Protein AF-A0A368W516-F1 (afdb_monomer_lite)

pLDDT: mean 96.12, std 4.94, range [70.81, 98.62]

Structure (mmCIF, N/CA/C/O backbone):
data_AF-A0A368W516-F1
#
_entry.id   AF-A0A368W516-F1
#
loop_
_atom_site.group_PDB
_atom_site.id
_atom_site.type_symbol
_atom_site.label_atom_id
_atom_site.label_alt_id
_atom_site.label_comp_id
_atom_site.label_asym_id
_atom_site.label_entity_id
_atom_site.label_seq_id
_atom_site.pdbx_PDB_ins_code
_atom_site.Cartn_x
_atom_site.Cartn_y
_atom_site.Cartn_z
_atom_site.occupancy
_atom_site.B_iso_or_equiv
_atom_site.auth_seq_id
_atom_site.auth_comp_id
_atom_site.auth_asym_id
_atom_site.auth_atom_id
_atom_site.pdbx_PDB_model_num
ATOM 1 N N . MET A 1 1 ? 12.440 0.711 -20.176 1.00 70.81 1 MET A N 1
ATOM 2 C CA . MET A 1 1 ? 12.218 -0.099 -18.954 1.00 70.81 1 MET A CA 1
ATOM 3 C C . MET A 1 1 ? 12.146 -1.567 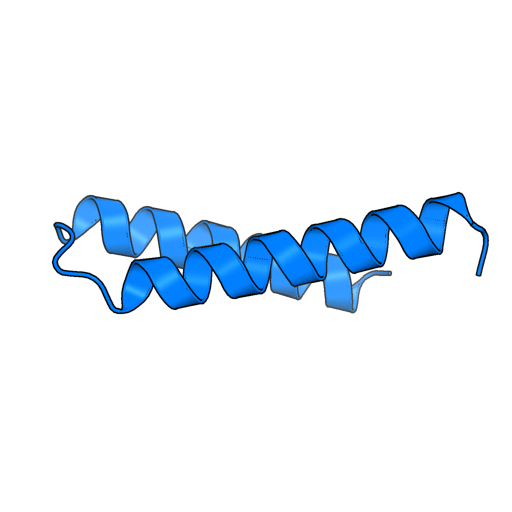-19.333 1.00 70.81 1 MET A C 1
ATOM 5 O O . MET A 1 1 ? 11.512 -1.873 -20.333 1.00 70.81 1 MET A O 1
ATOM 9 N N . SER A 1 2 ? 12.767 -2.462 -18.560 1.00 92.12 2 SER A N 1
ATOM 10 C CA . SER A 1 2 ? 12.594 -3.907 -18.774 1.00 92.12 2 SER A CA 1
ATOM 11 C C . SER A 1 2 ? 11.173 -4.351 -18.393 1.00 92.12 2 SER A C 1
ATOM 13 O O . SER A 1 2 ? 10.531 -3.704 -17.561 1.00 92.12 2 SER A O 1
ATOM 15 N N . ILE A 1 3 ? 10.697 -5.472 -18.948 1.00 95.50 3 ILE A N 1
ATOM 16 C CA . ILE A 1 3 ? 9.408 -6.083 -18.565 1.00 95.50 3 ILE A CA 1
ATOM 17 C C . ILE A 1 3 ? 9.368 -6.343 -17.052 1.00 95.50 3 ILE A C 1
ATOM 19 O O . ILE A 1 3 ? 8.380 -6.038 -16.387 1.00 95.50 3 ILE A O 1
ATOM 23 N N . LEU A 1 4 ? 10.479 -6.818 -16.484 1.00 94.81 4 LEU A N 1
ATOM 24 C CA . LEU A 1 4 ? 10.607 -7.050 -15.047 1.00 94.81 4 LEU A CA 1
ATOM 25 C C . LEU A 1 4 ? 10.459 -5.753 -14.237 1.00 94.81 4 LEU A C 1
ATOM 27 O O . LEU A 1 4 ? 9.814 -5.749 -13.190 1.00 94.81 4 LEU A O 1
ATOM 31 N N . THR A 1 5 ? 11.026 -4.644 -14.720 1.00 93.44 5 THR A N 1
ATOM 32 C CA . THR A 1 5 ? 10.875 -3.324 -14.090 1.00 93.44 5 THR A CA 1
ATOM 33 C C . THR A 1 5 ? 9.418 -2.868 -14.138 1.00 93.44 5 THR A C 1
ATOM 35 O O . THR A 1 5 ? 8.886 -2.440 -13.119 1.00 93.44 5 THR A O 1
ATOM 38 N N . ALA A 1 6 ? 8.743 -3.026 -15.280 1.00 95.25 6 ALA A N 1
ATOM 39 C CA . ALA A 1 6 ? 7.336 -2.657 -15.429 1.00 95.25 6 ALA A CA 1
ATOM 40 C C . ALA A 1 6 ? 6.423 -3.452 -14.477 1.00 95.25 6 ALA A C 1
ATOM 42 O O . ALA A 1 6 ? 5.564 -2.868 -13.815 1.00 95.25 6 ALA A O 1
ATOM 43 N N . ILE A 1 7 ? 6.654 -4.763 -14.340 1.00 96.75 7 ILE A N 1
ATOM 44 C CA . ILE A 1 7 ? 5.930 -5.620 -13.388 1.00 96.75 7 ILE A CA 1
ATOM 45 C C . ILE A 1 7 ? 6.148 -5.135 -11.949 1.00 96.75 7 ILE A C 1
ATOM 47 O O . ILE A 1 7 ? 5.180 -4.962 -11.211 1.00 96.75 7 ILE A O 1
ATOM 51 N N . LYS A 1 8 ? 7.397 -4.857 -11.552 1.00 95.75 8 LYS A N 1
ATOM 52 C CA . LYS A 1 8 ? 7.719 -4.357 -10.203 1.00 95.75 8 LYS A CA 1
ATOM 53 C C . LYS A 1 8 ? 7.053 -3.012 -9.905 1.00 95.75 8 LYS A C 1
ATOM 55 O O . LYS A 1 8 ? 6.477 -2.836 -8.832 1.00 95.75 8 LYS A O 1
ATOM 60 N N . VAL A 1 9 ? 7.087 -2.079 -10.856 1.00 97.25 9 VAL A N 1
ATOM 61 C CA . VAL A 1 9 ? 6.428 -0.771 -10.727 1.00 97.25 9 VAL A CA 1
ATOM 62 C C . VAL A 1 9 ? 4.918 -0.944 -10.558 1.00 97.25 9 VAL A C 1
ATOM 64 O O . VAL A 1 9 ? 4.327 -0.358 -9.651 1.00 97.25 9 VAL A O 1
ATOM 67 N N . ASN A 1 10 ? 4.286 -1.778 -11.385 1.00 97.62 10 ASN A N 1
ATOM 68 C CA . ASN A 1 10 ? 2.846 -2.018 -11.303 1.00 97.62 10 ASN A CA 1
ATOM 69 C C . ASN A 1 10 ? 2.443 -2.710 -9.999 1.00 97.62 10 ASN A C 1
ATOM 71 O O . ASN A 1 10 ? 1.442 -2.321 -9.400 1.00 97.62 10 ASN A O 1
ATOM 75 N N . TRP A 1 11 ? 3.250 -3.655 -9.511 1.00 97.94 11 TRP A N 1
ATOM 76 C CA . TRP A 1 11 ? 3.053 -4.265 -8.198 1.00 97.94 11 TRP A CA 1
ATOM 77 C C . TRP A 1 11 ? 3.017 -3.211 -7.089 1.00 97.94 11 TRP A C 1
ATOM 79 O O . TRP A 1 11 ? 2.053 -3.139 -6.331 1.00 97.94 11 TRP A O 1
ATOM 89 N N . HIS A 1 12 ? 4.018 -2.330 -7.027 1.00 98.19 12 HIS A N 1
ATOM 90 C CA . HIS A 1 12 ? 4.055 -1.298 -5.993 1.00 98.19 12 HIS A CA 1
ATOM 91 C C . HIS A 1 12 ? 2.911 -0.283 -6.113 1.00 98.19 12 HIS A C 1
ATOM 93 O O . HIS A 1 12 ? 2.393 0.153 -5.085 1.00 98.19 12 HIS A O 1
ATOM 99 N N . LYS A 1 13 ? 2.466 0.060 -7.331 1.00 98.38 13 LYS A N 1
ATOM 100 C CA . LYS A 1 13 ? 1.264 0.889 -7.539 1.00 98.38 13 LYS A CA 1
ATOM 101 C C . LYS A 1 13 ? 0.011 0.209 -6.991 1.00 98.38 13 LYS A C 1
ATOM 103 O O . LYS A 1 13 ? -0.734 0.840 -6.244 1.00 98.38 13 LYS A O 1
ATOM 108 N N . LEU A 1 14 ? -0.196 -1.066 -7.329 1.00 98.62 14 LEU A N 1
ATOM 109 C CA . LEU A 1 14 ? -1.344 -1.844 -6.869 1.00 98.62 14 LEU A CA 1
ATOM 110 C C . LEU A 1 14 ? -1.355 -1.957 -5.341 1.00 98.62 14 LEU A C 1
ATOM 112 O O . LEU A 1 14 ? -2.351 -1.604 -4.715 1.00 98.62 14 LEU A O 1
ATOM 116 N N . SER A 1 15 ? -0.240 -2.373 -4.732 1.00 98.44 15 SER A N 1
ATOM 117 C CA . SER A 1 15 ? -0.143 -2.512 -3.276 1.00 98.44 15 SER A CA 1
ATOM 118 C C . SER A 1 15 ? -0.346 -1.182 -2.549 1.00 98.44 15 SER A C 1
ATOM 120 O O . SER A 1 15 ? -1.034 -1.144 -1.533 1.00 98.44 15 SER A O 1
ATOM 122 N N . ARG A 1 16 ? 0.211 -0.073 -3.062 1.00 98.50 16 ARG A N 1
ATOM 123 C CA . ARG A 1 16 ? -0.022 1.266 -2.498 1.00 98.50 16 ARG A CA 1
ATOM 124 C C . ARG A 1 16 ? -1.509 1.613 -2.507 1.00 98.50 16 ARG A C 1
ATOM 126 O O . ARG A 1 16 ? -2.038 1.984 -1.466 1.00 98.50 16 ARG A O 1
ATOM 133 N N . ASN A 1 17 ? -2.163 1.488 -3.662 1.00 98.50 17 ASN A N 1
ATOM 134 C CA . ASN A 1 17 ? -3.573 1.842 -3.816 1.00 98.50 17 ASN A CA 1
ATOM 135 C C . ASN A 1 17 ? -4.469 0.961 -2.932 1.00 98.50 17 ASN A C 1
ATOM 137 O O . ASN A 1 17 ? -5.374 1.472 -2.286 1.00 98.50 17 ASN A O 1
ATOM 141 N N . TYR A 1 18 ? -4.169 -0.337 -2.839 1.00 98.44 18 TYR A N 1
ATOM 142 C CA . TYR A 1 18 ? -4.876 -1.255 -1.950 1.00 98.44 18 TYR A CA 1
ATOM 143 C C . TYR A 1 18 ? -4.765 -0.841 -0.476 1.00 98.44 18 TYR A C 1
ATOM 145 O O . TYR A 1 18 ? -5.773 -0.745 0.216 1.00 98.44 18 TYR A O 1
ATOM 153 N N . HIS A 1 19 ? -3.558 -0.533 0.011 1.00 98.38 19 HIS A N 1
ATOM 154 C CA . HIS A 1 19 ? -3.392 -0.077 1.393 1.00 98.38 19 HIS A CA 1
ATOM 155 C C . HIS A 1 19 ? -4.064 1.277 1.659 1.00 98.38 19 HIS A C 1
ATOM 157 O O . HIS A 1 19 ? -4.530 1.497 2.772 1.00 98.38 19 HIS A O 1
ATOM 163 N N . MET A 1 20 ? -4.109 2.177 0.669 1.00 98.00 20 MET A N 1
ATOM 164 C CA . MET A 1 20 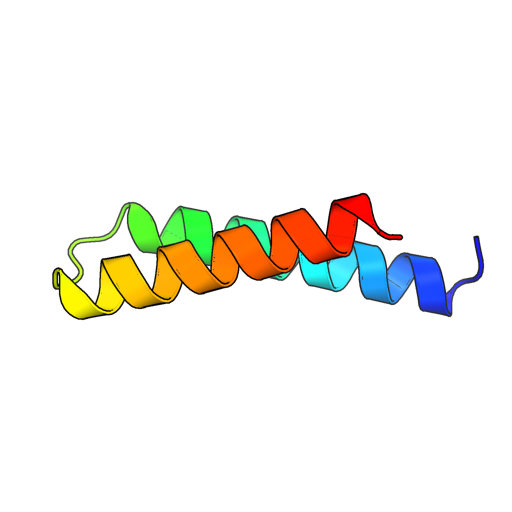? -4.857 3.434 0.784 1.00 98.00 20 MET A CA 1
ATOM 165 C C . MET A 1 20 ? -6.359 3.181 0.913 1.00 98.00 20 MET A C 1
ATOM 167 O O . MET A 1 20 ? -6.974 3.774 1.787 1.00 98.00 20 MET A O 1
ATOM 171 N N . LEU A 1 21 ? -6.915 2.260 0.123 1.00 98.19 21 LEU A N 1
ATOM 172 C CA . LEU A 1 21 ? -8.325 1.881 0.218 1.00 98.19 21 LEU A CA 1
ATOM 173 C C . LEU A 1 21 ? -8.657 1.290 1.597 1.00 98.19 21 LEU A C 1
ATOM 175 O O . LEU A 1 21 ? -9.604 1.722 2.237 1.00 98.19 21 LEU A O 1
ATOM 179 N N . LEU A 1 22 ? -7.812 0.400 2.129 1.00 97.69 22 LEU A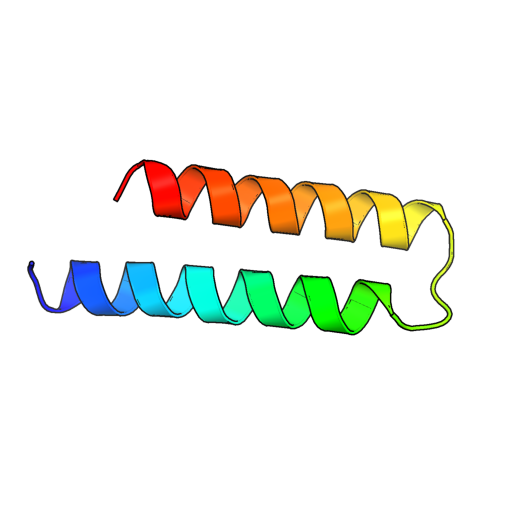 N 1
ATOM 180 C CA . LEU A 1 22 ? -8.000 -0.131 3.486 1.00 97.69 22 LEU A CA 1
ATOM 181 C C . LEU A 1 22 ? -7.951 0.951 4.581 1.00 97.69 22 LEU A C 1
ATOM 183 O O . LEU A 1 22 ? -8.539 0.778 5.643 1.00 97.69 22 LEU A O 1
ATOM 187 N N . LEU A 1 23 ? -7.241 2.067 4.383 1.00 97.56 23 LEU A N 1
ATOM 188 C CA . LEU A 1 23 ? -7.202 3.142 5.386 1.00 97.56 23 LEU A CA 1
ATOM 189 C C . LEU A 1 23 ? -8.553 3.851 5.559 1.00 97.56 23 LEU A C 1
ATOM 191 O O . LEU A 1 23 ? -8.777 4.462 6.615 1.00 97.56 23 LEU A O 1
ATOM 195 N N . GLU A 1 24 ? -9.421 3.763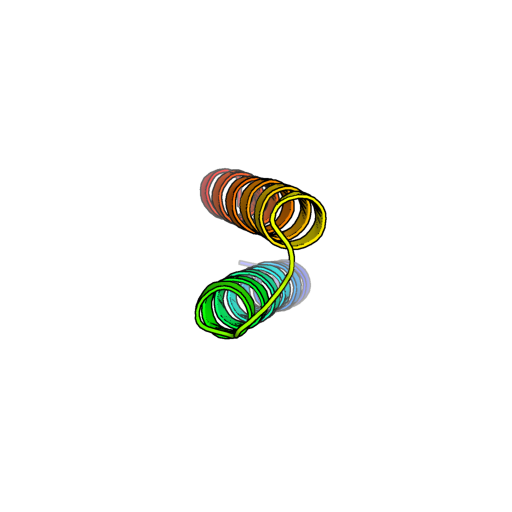 4.552 1.00 95.38 24 GLU A N 1
ATOM 196 C CA . GLU A 1 24 ? -10.782 4.305 4.565 1.00 95.38 24 GLU A CA 1
ATOM 197 C C . GLU A 1 24 ? -11.728 3.450 5.425 1.00 95.38 24 GLU A C 1
ATOM 199 O O . GLU A 1 24 ? -12.709 3.974 5.952 1.00 95.38 24 GLU A O 1
ATOM 204 N N . ASP A 1 25 ? -11.388 2.182 5.675 1.00 95.44 25 ASP A N 1
ATOM 205 C CA . ASP A 1 25 ? -12.196 1.276 6.491 1.00 95.44 25 ASP A CA 1
ATOM 206 C C . ASP A 1 25 ? -12.142 1.597 7.997 1.00 95.44 25 ASP A C 1
ATOM 208 O O . ASP A 1 25 ? -11.268 2.308 8.522 1.00 95.44 25 ASP A O 1
ATOM 212 N N . CYS A 1 26 ? -13.092 1.020 8.737 1.00 95.75 26 CYS A N 1
ATOM 213 C CA . CYS A 1 26 ? -13.158 1.092 10.196 1.00 95.75 26 CYS A CA 1
ATOM 214 C C . CYS A 1 26 ? -12.166 0.109 10.844 1.00 95.75 26 CYS A C 1
ATOM 216 O O . CYS A 1 26 ? -12.538 -0.921 11.400 1.00 95.75 26 CYS A O 1
ATOM 218 N N . LEU A 1 27 ? -10.879 0.426 10.720 1.00 95.94 27 LEU A N 1
ATOM 219 C CA . LEU A 1 27 ? -9.772 -0.319 11.322 1.00 95.94 27 LEU A CA 1
ATOM 220 C C . LEU A 1 27 ? -9.301 0.359 12.610 1.00 95.94 27 LEU A C 1
ATOM 222 O O . LEU A 1 27 ? -9.387 1.584 12.745 1.00 95.94 27 LEU A O 1
ATOM 226 N N . ASP A 1 28 ? -8.755 -0.428 13.534 1.00 97.62 28 ASP A N 1
ATOM 227 C CA . ASP A 1 28 ? -8.145 0.110 14.743 1.00 97.62 28 ASP A CA 1
ATOM 228 C C . ASP A 1 28 ? -6.926 0.994 14.423 1.00 97.62 28 ASP A C 1
ATOM 230 O O . ASP A 1 28 ? -6.339 0.970 13.333 1.00 97.62 28 ASP A O 1
ATOM 234 N N . HIS A 1 29 ? -6.543 1.811 15.402 1.00 96.75 29 HIS A N 1
ATOM 235 C CA . HIS A 1 29 ? -5.475 2.787 15.233 1.00 96.75 29 HIS A CA 1
ATOM 236 C C . HIS A 1 29 ? -4.123 2.143 14.891 1.00 96.75 29 HIS A C 1
ATOM 238 O O . HIS A 1 29 ? -3.401 2.644 14.023 1.00 96.75 29 HIS A O 1
ATOM 244 N N . GLU A 1 30 ? -3.777 1.027 15.536 1.00 97.69 30 GLU A N 1
ATOM 245 C CA . GLU A 1 30 ? -2.499 0.351 15.319 1.00 97.69 30 GLU A CA 1
ATOM 246 C C . GLU A 1 30 ? -2.414 -0.192 13.889 1.00 97.69 30 GLU A C 1
ATOM 248 O O . GLU A 1 30 ? -1.392 -0.050 13.206 1.00 97.69 30 GLU A O 1
ATOM 253 N N . PHE A 1 31 ? -3.513 -0.755 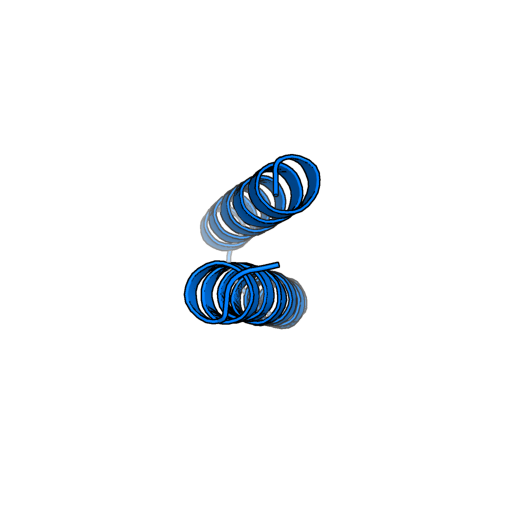13.397 1.00 97.69 31 PHE A N 1
ATOM 254 C CA . PHE A 1 31 ? -3.603 -1.259 12.042 1.00 97.69 31 PHE A CA 1
ATOM 255 C C . PHE A 1 31 ? -3.529 -0.130 11.010 1.00 97.69 31 PHE A C 1
ATOM 257 O O . PHE A 1 31 ? -2.762 -0.228 10.045 1.00 97.69 31 PHE A O 1
ATOM 264 N N . LYS A 1 32 ? -4.213 0.998 11.245 1.00 98.31 32 LYS A N 1
ATOM 265 C CA . LYS A 1 32 ? -4.086 2.189 10.387 1.00 98.31 32 LYS A CA 1
ATOM 266 C C . LYS A 1 32 ? -2.647 2.715 10.345 1.00 98.31 32 LYS A C 1
ATOM 268 O O . LYS A 1 32 ? -2.159 3.068 9.271 1.00 98.31 32 LYS A O 1
ATOM 273 N N . LEU A 1 33 ? -1.917 2.709 11.462 1.00 98.31 33 LEU A N 1
ATOM 274 C CA . LEU A 1 33 ? -0.495 3.080 11.478 1.00 98.31 33 LEU A CA 1
ATOM 275 C C . LEU A 1 33 ? 0.377 2.116 10.659 1.00 98.31 33 LEU A C 1
ATOM 277 O O . LEU A 1 33 ? 1.306 2.552 9.973 1.00 98.31 33 LEU A O 1
ATOM 281 N N . LYS A 1 34 ? 0.107 0.806 10.714 1.00 98.25 34 LYS A N 1
ATOM 282 C CA . LYS A 1 34 ? 0.823 -0.195 9.903 1.00 98.25 34 LYS A CA 1
ATOM 283 C C . LYS A 1 34 ? 0.558 0.003 8.410 1.00 98.25 34 LYS A C 1
ATOM 285 O O . LYS A 1 34 ? 1.498 -0.048 7.615 1.00 98.25 34 LYS A O 1
ATOM 290 N N . LEU A 1 35 ? -0.691 0.269 8.028 1.00 98.44 35 LEU A N 1
ATOM 291 C CA . LEU A 1 35 ? -1.061 0.549 6.640 1.00 98.44 35 LEU A CA 1
ATOM 292 C C . LEU A 1 35 ? -0.382 1.816 6.109 1.00 98.44 35 LEU A C 1
ATOM 294 O O . LEU A 1 35 ? 0.197 1.767 5.026 1.00 98.44 35 LEU A O 1
ATOM 298 N N . ARG A 1 36 ? -0.354 2.911 6.884 1.00 98.38 36 ARG A N 1
ATOM 299 C CA . ARG A 1 36 ? 0.360 4.148 6.505 1.00 98.38 36 ARG A CA 1
ATOM 300 C C . ARG A 1 36 ? 1.838 3.893 6.211 1.00 98.38 36 ARG A C 1
ATOM 302 O O . ARG A 1 36 ? 2.310 4.245 5.134 1.00 98.38 36 ARG A O 1
ATOM 309 N N . ARG A 1 37 ? 2.532 3.161 7.091 1.00 98.62 37 ARG A N 1
ATOM 310 C CA . ARG A 1 37 ? 3.937 2.763 6.873 1.00 98.62 37 ARG A CA 1
ATOM 311 C C . ARG A 1 37 ? 4.130 1.939 5.594 1.00 98.62 37 ARG A C 1
ATOM 313 O O . ARG A 1 37 ? 5.118 2.111 4.884 1.00 98.62 37 ARG A O 1
ATOM 320 N N . LYS A 1 38 ? 3.185 1.051 5.260 1.00 98.44 38 LYS A N 1
ATOM 321 C CA . LYS A 1 38 ? 3.222 0.287 3.999 1.00 98.44 38 LYS A CA 1
ATOM 322 C C . LYS A 1 38 ? 2.972 1.170 2.771 1.00 98.44 38 LYS A C 1
ATOM 324 O O . LYS A 1 38 ? 3.624 0.965 1.749 1.00 98.44 38 LYS A O 1
ATOM 329 N N . VAL A 1 39 ? 2.062 2.143 2.850 1.00 98.56 39 VAL A N 1
ATOM 330 C CA . VAL A 1 39 ? 1.844 3.137 1.783 1.00 98.56 39 VAL A CA 1
ATOM 331 C C . VAL A 1 39 ? 3.129 3.923 1.531 1.00 98.56 39 VAL A C 1
ATOM 333 O O . VAL A 1 39 ? 3.591 3.967 0.392 1.00 98.56 39 VAL A O 1
ATOM 336 N N . GLU A 1 40 ? 3.747 4.462 2.584 1.00 98.44 40 GLU A N 1
ATOM 337 C CA . GLU A 1 40 ? 5.014 5.205 2.511 1.00 98.44 40 GLU A CA 1
ATOM 338 C C . GLU A 1 40 ? 6.133 4.368 1.887 1.00 98.44 40 GLU A C 1
ATOM 340 O O . GLU A 1 40 ? 6.824 4.835 0.981 1.00 98.44 40 GLU A O 1
ATOM 345 N N . TYR A 1 41 ? 6.262 3.099 2.289 1.00 98.25 41 TYR A N 1
ATOM 346 C CA . TYR A 1 41 ? 7.213 2.167 1.683 1.00 98.25 41 TYR A CA 1
ATOM 347 C C . TYR A 1 41 ? 7.018 2.048 0.164 1.00 98.25 41 TYR A C 1
ATOM 349 O O . TYR A 1 41 ? 7.986 2.118 -0.596 1.00 98.25 41 TYR A O 1
ATOM 357 N N . HIS A 1 42 ? 5.778 1.875 -0.300 1.00 98.06 42 HIS A N 1
ATOM 358 C CA . HIS A 1 42 ? 5.508 1.743 -1.730 1.00 98.06 42 HIS A CA 1
ATOM 359 C C . HIS A 1 42 ? 5.707 3.051 -2.495 1.00 98.06 42 HIS A C 1
ATOM 361 O O . HIS A 1 42 ? 6.193 3.008 -3.624 1.00 98.06 42 HIS A O 1
ATOM 367 N N . VAL A 1 43 ? 5.390 4.200 -1.892 1.00 98.06 43 VAL A N 1
ATOM 368 C CA . VAL A 1 43 ? 5.701 5.520 -2.459 1.00 98.06 43 VAL A CA 1
ATOM 369 C C . VAL A 1 43 ? 7.210 5.677 -2.629 1.00 98.06 43 VAL A C 1
ATOM 371 O O . VAL A 1 43 ? 7.663 5.946 -3.737 1.00 98.06 43 VAL A O 1
ATOM 374 N N . LEU A 1 44 ? 7.993 5.406 -1.580 1.00 97.88 44 LEU A N 1
ATOM 375 C CA . LEU A 1 44 ? 9.454 5.471 -1.630 1.00 97.88 44 LEU A CA 1
ATOM 376 C C . LEU A 1 44 ? 10.023 4.528 -2.694 1.00 97.88 44 LEU A C 1
ATOM 378 O O . LEU A 1 44 ? 10.939 4.896 -3.426 1.00 97.88 44 LEU A O 1
ATOM 382 N N . LYS A 1 45 ? 9.494 3.305 -2.806 1.00 96.56 45 LYS A N 1
ATOM 383 C CA . LYS A 1 45 ? 9.916 2.380 -3.860 1.00 96.56 45 LYS A CA 1
ATOM 384 C C . LYS A 1 45 ? 9.637 2.957 -5.241 1.00 96.56 45 LYS A C 1
ATOM 386 O O . LYS A 1 45 ? 10.552 2.969 -6.050 1.00 96.56 45 LYS A O 1
ATOM 391 N N . LEU A 1 46 ? 8.437 3.478 -5.490 1.00 96.44 46 LEU A N 1
ATOM 392 C CA . LEU A 1 46 ? 8.063 4.072 -6.778 1.00 96.44 46 LEU A CA 1
ATOM 393 C C . LEU A 1 46 ? 8.898 5.302 -7.155 1.00 96.44 46 LEU A C 1
ATOM 395 O O . LEU A 1 46 ? 9.150 5.485 -8.338 1.00 96.44 46 LEU A O 1
ATOM 399 N N . SER A 1 47 ? 9.351 6.099 -6.186 1.00 94.44 47 SER A N 1
ATOM 400 C CA . SER A 1 47 ? 10.256 7.231 -6.438 1.00 94.44 47 SER A CA 1
ATOM 401 C C . SER A 1 47 ? 11.685 6.811 -6.802 1.00 94.44 47 SER A C 1
ATOM 403 O O . SER A 1 47 ? 12.437 7.625 -7.324 1.00 94.44 47 SER A O 1
ATOM 405 N N . ASN A 1 48 ? 12.069 5.566 -6.502 1.00 87.88 48 ASN A N 1
ATOM 406 C CA . ASN A 1 48 ? 13.409 5.019 -6.738 1.00 87.88 48 ASN A CA 1
ATOM 407 C C . ASN A 1 48 ? 13.475 4.050 -7.938 1.00 87.88 48 ASN A C 1
ATOM 409 O O . ASN A 1 48 ? 14.510 3.408 -8.128 1.00 87.88 48 ASN A O 1
ATOM 413 N N . TYR A 1 49 ? 12.378 3.875 -8.685 1.00 78.12 49 TYR A N 1
ATOM 414 C CA . TYR A 1 49 ? 12.328 3.037 -9.894 1.00 78.12 49 TYR A CA 1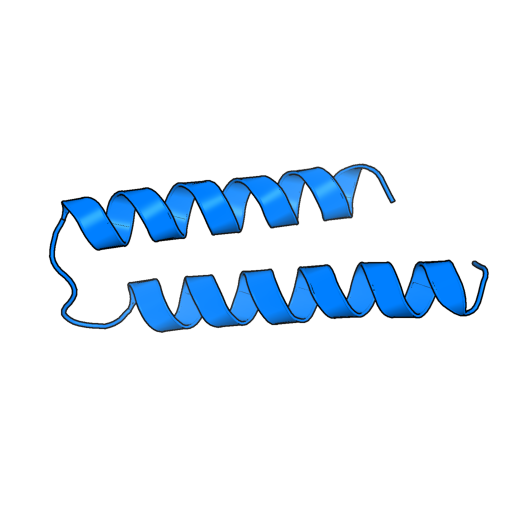
ATOM 415 C C . TYR A 1 49 ? 12.559 3.831 -11.175 1.00 78.12 49 TYR A C 1
ATOM 417 O O . TYR A 1 49 ? 12.160 5.013 -11.218 1.00 78.12 49 TYR A O 1
#

Radius of gyration: 12.24 Å; chains: 1; bounding box: 27×14×34 Å

Sequence (49 aa):
MSILTAIKVNWHKLSRNYHMLLLEDCLDHEFKLKLRRKVEYHVLKLSNY

Secondary structure (DSSP, 8-state):
--HHHHHHHHHHHHHHHHHHHHHHS---HHHHHHHHHHHHHHHHHHHT-

Foldseek 3Di:
DDPVVVVVLVVLVVLLVVLVVCLPDPDDPVSNVVSVVSNVVSVVVNVVD

Organism: NCBI:txid630520